Protein AF-A0AAU4AZ99-F1 (afdb_monomer_lite)

pLDDT: mean 85.22, std 15.77, range [38.12, 98.19]

Foldseek 3Di:
DLVLVLVLVVLQQPPVSVVPPNPCLLQVAHFPDWAWDWQADPVVRDIDTWSIWTWHDDPDDATAGRETEDEEEQDADAVVRVVVRVVSLVSVVVVVRHHDPNYAYEYEYANYYDPRLVVVCVVDVSYYYAYPCNSVV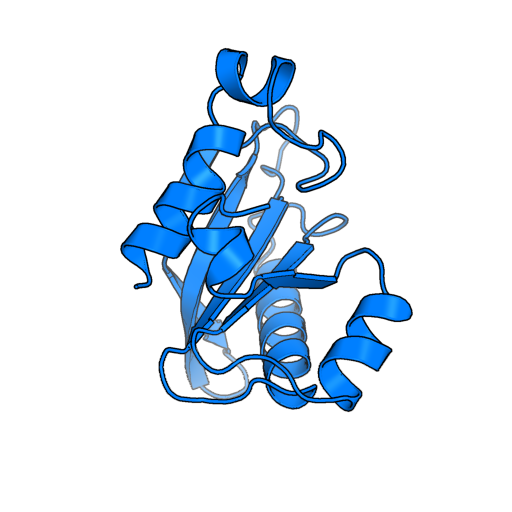VD

Structure (mmCIF, N/CA/C/O backbone):
data_AF-A0AAU4AZ99-F1
#
_entry.id   AF-A0AAU4AZ99-F1
#
loop_
_atom_site.group_PDB
_atom_site.id
_atom_site.type_symbol
_atom_site.label_atom_id
_atom_site.label_alt_id
_atom_site.label_comp_id
_atom_site.label_asym_id
_atom_site.label_entity_id
_atom_site.label_seq_id
_atom_site.pdbx_PDB_ins_code
_atom_site.Cartn_x
_atom_site.Cartn_y
_atom_site.Cartn_z
_atom_site.occupancy
_atom_site.B_iso_or_equiv
_atom_site.auth_seq_id
_atom_site.auth_comp_id
_atom_site.auth_asym_id
_atom_site.auth_atom_id
_atom_site.pdbx_PDB_model_num
ATOM 1 N N . MET A 1 1 ? 11.547 10.547 -5.783 1.00 66.88 1 MET A N 1
ATOM 2 C CA . MET A 1 1 ? 10.604 9.562 -6.346 1.00 66.88 1 MET A CA 1
ATOM 3 C C . MET A 1 1 ? 9.386 9.387 -5.458 1.00 66.88 1 MET A C 1
ATOM 5 O O . MET A 1 1 ? 8.295 9.515 -5.977 1.00 66.88 1 MET A O 1
ATOM 9 N N . GLU A 1 2 ? 9.541 9.204 -4.147 1.00 72.62 2 GLU A N 1
ATOM 10 C CA . GLU A 1 2 ? 8.414 9.133 -3.195 1.00 72.62 2 GLU A CA 1
ATOM 11 C C . GLU A 1 2 ? 7.381 10.255 -3.393 1.00 72.62 2 GLU A C 1
ATOM 13 O O . GLU A 1 2 ? 6.186 9.992 -3.423 1.00 72.62 2 GLU A O 1
ATOM 18 N N . GLN A 1 3 ? 7.834 11.502 -3.608 1.00 73.06 3 GLN A N 1
ATOM 19 C CA . GLN A 1 3 ? 6.944 12.621 -3.941 1.00 73.06 3 GLN A CA 1
ATOM 20 C C . GLN A 1 3 ? 6.144 12.371 -5.225 1.00 73.06 3 GLN A C 1
ATOM 22 O O . GLN A 1 3 ? 4.948 12.591 -5.215 1.00 73.06 3 GLN A O 1
ATOM 27 N N . VAL A 1 4 ? 6.764 11.845 -6.283 1.00 74.44 4 VAL A N 1
ATOM 28 C CA . VAL A 1 4 ? 6.088 11.519 -7.551 1.00 74.44 4 VAL A CA 1
ATOM 29 C C . VAL A 1 4 ? 5.076 10.389 -7.356 1.00 74.44 4 VAL A C 1
ATOM 31 O O . VAL A 1 4 ? 3.983 10.450 -7.896 1.00 74.44 4 VAL A O 1
ATOM 34 N N . CYS A 1 5 ? 5.390 9.375 -6.546 1.00 70.88 5 CYS A N 1
ATOM 35 C CA . CYS A 1 5 ? 4.443 8.301 -6.228 1.00 70.88 5 CYS A CA 1
ATOM 36 C C . CYS A 1 5 ? 3.246 8.819 -5.418 1.00 70.88 5 CYS A C 1
ATOM 38 O O . CYS A 1 5 ? 2.108 8.416 -5.657 1.00 70.88 5 CYS A O 1
ATOM 40 N N . ARG A 1 6 ? 3.482 9.758 -4.495 1.00 73.19 6 ARG A N 1
ATOM 41 C CA . ARG A 1 6 ? 2.412 10.463 -3.777 1.00 73.19 6 ARG A CA 1
ATOM 42 C C . ARG A 1 6 ? 1.597 11.346 -4.723 1.00 73.19 6 ARG A C 1
ATOM 44 O O . ARG A 1 6 ? 0.375 11.285 -4.681 1.00 73.19 6 ARG A O 1
ATOM 51 N N . ASP A 1 7 ? 2.256 12.081 -5.611 1.00 73.44 7 ASP A N 1
ATOM 52 C CA . ASP A 1 7 ? 1.631 12.914 -6.642 1.00 73.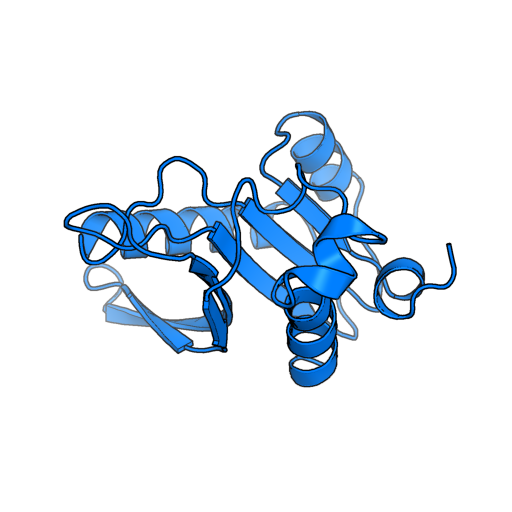44 7 ASP A CA 1
ATOM 53 C C . ASP A 1 7 ? 0.908 12.091 -7.705 1.00 73.44 7 ASP A C 1
ATOM 55 O O . ASP A 1 7 ? 0.056 12.631 -8.381 1.00 73.44 7 ASP A O 1
ATOM 59 N N . TRP A 1 8 ? 1.200 10.801 -7.856 1.00 73.62 8 TRP A N 1
ATOM 60 C CA . TRP A 1 8 ? 0.420 9.886 -8.688 1.00 73.62 8 TRP A CA 1
ATOM 61 C C . TRP A 1 8 ? -0.863 9.438 -7.972 1.00 73.62 8 TRP A C 1
ATOM 63 O O . TRP A 1 8 ? -1.928 9.324 -8.579 1.00 73.62 8 TRP A O 1
ATOM 73 N N . ALA A 1 9 ? -0.798 9.255 -6.651 1.00 65.88 9 ALA A N 1
ATOM 74 C CA . ALA A 1 9 ? -1.962 8.935 -5.826 1.00 65.88 9 ALA A CA 1
ATOM 75 C C . ALA A 1 9 ? -2.870 10.154 -5.540 1.00 65.88 9 ALA A C 1
ATOM 77 O O . ALA A 1 9 ? -4.049 9.977 -5.248 1.00 65.88 9 ALA A O 1
ATOM 78 N N . LEU A 1 10 ? -2.347 11.383 -5.622 1.00 64.62 10 LEU A N 1
ATOM 79 C CA . LEU A 1 10 ? -3.081 12.633 -5.375 1.00 64.62 10 LEU A CA 1
ATOM 80 C C . LEU A 1 10 ? -4.125 13.035 -6.438 1.00 64.62 10 LEU A C 1
ATOM 82 O O . LEU A 1 10 ? -5.186 13.483 -6.031 1.00 64.62 10 LEU A O 1
ATOM 86 N N . PRO A 1 11 ? -3.922 12.901 -7.760 1.00 56.41 11 PRO A N 1
ATOM 87 C CA . PRO A 1 11 ? -4.962 13.190 -8.742 1.00 56.41 11 PRO A CA 1
ATOM 88 C C . PRO A 1 11 ? -6.168 12.267 -8.553 1.00 56.41 11 PRO A C 1
ATOM 90 O O . PRO A 1 11 ? -7.300 12.716 -8.652 1.00 56.41 11 PRO A O 1
ATOM 93 N N . HIS A 1 12 ? -5.953 11.021 -8.116 1.00 52.62 12 HIS A N 1
ATOM 94 C CA . HIS A 1 12 ? -7.034 10.125 -7.690 1.00 52.62 12 HIS A CA 1
ATOM 95 C C . HIS A 1 12 ? -7.786 10.620 -6.431 1.00 52.62 12 HIS A C 1
ATOM 97 O O . HIS A 1 12 ? -8.843 10.082 -6.112 1.00 52.62 12 HIS A O 1
ATOM 103 N N . ALA A 1 13 ? -7.242 11.606 -5.702 1.00 49.53 13 ALA A N 1
ATOM 104 C CA . ALA A 1 13 ? -7.826 12.261 -4.526 1.00 49.53 13 ALA A CA 1
ATOM 105 C C . ALA A 1 13 ? -8.670 13.498 -4.850 1.00 49.53 13 ALA A C 1
ATOM 107 O O . ALA A 1 13 ? -9.449 13.929 -4.002 1.00 49.53 13 ALA A O 1
ATOM 108 N N . ASP A 1 14 ? -8.509 14.081 -6.038 1.00 50.47 14 ASP A N 1
ATOM 109 C CA . ASP A 1 14 ? -9.374 15.155 -6.514 1.00 50.47 14 ASP A CA 1
ATOM 110 C C . ASP A 1 14 ? -10.657 14.524 -7.079 1.00 50.47 14 ASP A C 1
ATOM 112 O O . ASP A 1 14 ? -10.572 13.756 -8.041 1.00 50.47 14 ASP A O 1
ATOM 116 N N . PRO A 1 15 ? -11.845 14.804 -6.510 1.00 48.91 15 PRO A N 1
ATOM 117 C CA . PRO A 1 15 ? -13.099 14.259 -7.015 1.00 48.91 15 PRO A CA 1
ATOM 118 C C . PRO A 1 15 ? -13.333 14.576 -8.496 1.00 48.91 15 PRO A C 1
ATOM 120 O O . PRO A 1 15 ? -13.842 13.719 -9.210 1.00 48.91 15 PRO A O 1
ATOM 123 N N . ASP A 1 16 ? -12.944 15.764 -8.968 1.00 43.34 16 ASP A N 1
ATOM 124 C CA . ASP A 1 16 ? -13.186 16.211 -10.346 1.00 43.34 16 ASP A CA 1
ATOM 125 C C . ASP A 1 16 ? -12.259 15.478 -11.331 1.00 43.34 16 ASP A C 1
ATOM 127 O O . ASP A 1 16 ? -12.683 15.016 -12.388 1.00 43.34 16 ASP A O 1
ATOM 131 N N . TRP A 1 17 ? -11.001 15.246 -10.943 1.00 47.91 17 TRP A N 1
ATOM 132 C CA . TRP A 1 17 ? -10.080 14.418 -11.726 1.00 47.91 17 TRP A CA 1
ATOM 133 C C . TRP A 1 17 ? -10.465 12.935 -11.682 1.00 47.91 17 TRP A C 1
ATOM 135 O O . TRP A 1 17 ? -10.463 12.265 -12.716 1.00 47.91 17 TRP A O 1
ATOM 145 N N . ALA A 1 18 ? -10.834 12.409 -10.509 1.00 43.12 18 ALA A N 1
ATOM 146 C CA . ALA A 1 18 ? -11.204 11.009 -10.334 1.00 43.12 18 ALA A CA 1
ATOM 147 C C . ALA A 1 18 ? -12.471 10.630 -11.116 1.00 43.12 18 ALA A C 1
ATOM 149 O O . ALA A 1 18 ? -12.568 9.518 -11.628 1.00 43.12 18 ALA A O 1
ATOM 150 N N . LEU A 1 19 ? -13.404 11.571 -11.276 1.00 41.94 19 LEU A N 1
ATOM 151 C CA . LEU A 1 19 ? -14.587 11.421 -12.125 1.00 41.94 19 LEU A CA 1
ATOM 152 C C . LEU A 1 19 ? -14.256 11.254 -13.618 1.00 41.94 19 LEU A C 1
ATOM 154 O O . LEU A 1 19 ? -15.070 10.701 -14.359 1.00 41.94 19 LEU A O 1
ATOM 158 N N . HIS A 1 20 ? -13.091 11.728 -14.068 1.00 38.12 20 HIS A N 1
ATOM 159 C CA . HIS A 1 20 ? -12.735 11.781 -15.487 1.00 38.12 20 HIS A CA 1
ATOM 160 C C . HIS A 1 20 ? -11.539 10.899 -15.879 1.00 38.12 20 HIS A C 1
ATOM 162 O O . HIS A 1 20 ? -11.436 10.518 -17.047 1.00 38.12 20 HIS A O 1
ATOM 168 N N . HIS A 1 21 ? -10.650 10.563 -14.938 1.00 42.97 21 HIS A N 1
ATOM 169 C CA . HIS A 1 21 ? -9.336 9.986 -15.247 1.00 42.97 21 HIS A CA 1
ATOM 170 C C . HIS A 1 21 ? -8.834 8.915 -14.267 1.00 42.97 21 HIS A C 1
ATOM 172 O O . HIS A 1 21 ? -7.928 8.163 -14.627 1.00 42.97 21 HIS A O 1
ATOM 178 N N . ALA A 1 22 ? -9.401 8.807 -13.060 1.00 47.31 22 ALA A N 1
ATOM 179 C CA . ALA A 1 22 ? -9.092 7.692 -12.168 1.00 47.31 22 ALA A CA 1
ATOM 180 C C . ALA A 1 22 ? -9.873 6.455 -12.603 1.00 47.31 22 ALA A C 1
ATOM 182 O O . ALA A 1 22 ? -11.072 6.545 -12.850 1.00 47.31 22 ALA A O 1
ATOM 183 N N . ASP A 1 23 ? -9.240 5.284 -12.580 1.00 56.38 23 ASP A N 1
ATOM 184 C CA . ASP A 1 23 ? -10.006 4.048 -12.436 1.00 56.38 23 ASP A CA 1
ATOM 185 C C . ASP A 1 23 ? -10.662 4.072 -11.036 1.00 56.38 23 ASP A C 1
ATOM 187 O O . ASP A 1 23 ? -9.936 4.025 -10.034 1.00 56.38 23 ASP A O 1
ATOM 191 N N . PRO A 1 24 ? -12.002 4.172 -10.913 1.00 50.62 24 PRO A N 1
ATOM 192 C CA . PRO A 1 24 ? -12.675 4.250 -9.614 1.00 50.62 24 PRO A CA 1
ATOM 193 C C . PRO A 1 24 ? -12.436 2.993 -8.760 1.00 50.62 24 PRO A C 1
ATOM 195 O O . PRO A 1 24 ? -12.526 3.037 -7.530 1.00 50.62 24 PRO A O 1
ATOM 198 N N . GLU A 1 25 ? -12.078 1.872 -9.396 1.00 61.28 25 GLU A N 1
ATOM 199 C CA . GLU A 1 25 ? -11.711 0.622 -8.727 1.00 61.28 25 GLU A CA 1
ATOM 200 C C . GLU A 1 25 ? -10.284 0.642 -8.156 1.00 61.28 25 GLU A C 1
ATOM 202 O O . GLU A 1 25 ? -9.938 -0.241 -7.360 1.00 61.28 25 GLU A O 1
ATOM 207 N N . LEU A 1 26 ? -9.444 1.624 -8.519 1.00 71.38 26 LEU A N 1
ATOM 208 C CA . LEU A 1 26 ? -8.034 1.633 -8.132 1.00 71.38 26 LEU A CA 1
ATOM 209 C C . LEU A 1 26 ? -7.871 1.671 -6.616 1.00 71.38 26 LEU A C 1
ATOM 211 O O . LEU A 1 26 ? -7.118 0.863 -6.084 1.00 71.38 26 LEU A O 1
ATOM 215 N N . LEU A 1 27 ? -8.570 2.584 -5.937 1.00 76.56 27 LEU A N 1
ATOM 216 C CA . LEU A 1 27 ? -8.475 2.785 -4.486 1.00 76.56 27 LEU A CA 1
ATOM 217 C C . LEU A 1 27 ? -9.736 2.345 -3.730 1.00 76.56 27 LEU A C 1
ATOM 219 O O . LEU A 1 27 ? -9.743 2.389 -2.503 1.00 76.56 27 LEU A O 1
ATOM 223 N N . ARG A 1 28 ? -10.785 1.903 -4.446 1.00 78.88 28 ARG A N 1
ATOM 224 C CA . ARG A 1 28 ? -12.086 1.485 -3.884 1.00 78.88 28 ARG A CA 1
ATOM 225 C C . ARG A 1 28 ? -12.686 2.515 -2.908 1.00 78.88 28 ARG A C 1
ATOM 227 O O . ARG A 1 28 ? -13.297 2.152 -1.906 1.00 78.88 28 ARG A O 1
ATOM 234 N N . GLY A 1 29 ? -12.492 3.802 -3.186 1.00 81.69 29 GLY A N 1
ATOM 235 C CA . GLY A 1 29 ? -12.975 4.903 -2.357 1.00 81.69 29 GLY A CA 1
ATOM 236 C C . GLY A 1 29 ? -12.322 6.232 -2.721 1.00 81.69 29 GLY A C 1
ATOM 237 O O . GLY A 1 29 ? -11.295 6.261 -3.399 1.00 81.69 29 GLY A O 1
ATOM 238 N N . LEU A 1 30 ? -12.921 7.331 -2.255 1.00 82.88 30 LEU A N 1
ATOM 239 C CA . LEU A 1 30 ? -12.402 8.681 -2.474 1.00 82.88 30 LEU A CA 1
ATOM 240 C C . LEU A 1 30 ? -11.319 9.015 -1.438 1.00 82.88 30 LEU A C 1
ATOM 242 O O . LEU A 1 30 ? -11.603 8.994 -0.231 1.00 82.88 30 LEU A O 1
ATOM 246 N N . PRO A 1 31 ? -10.088 9.333 -1.868 1.00 84.31 31 PRO A N 1
ATOM 247 C CA . PRO A 1 31 ? -9.036 9.759 -0.960 1.00 84.31 31 PRO A CA 1
ATOM 248 C C . PRO A 1 31 ? -9.345 11.124 -0.343 1.00 84.31 31 PRO A C 1
ATOM 250 O O . PRO A 1 31 ? -9.676 12.078 -1.034 1.00 84.31 31 PRO A O 1
ATOM 253 N N . ALA A 1 32 ? -9.168 11.234 0.971 1.00 86.25 32 ALA A N 1
ATOM 254 C CA . ALA A 1 32 ? -9.189 12.503 1.696 1.00 86.25 32 ALA A CA 1
ATOM 255 C C . ALA A 1 32 ? -7.773 13.027 1.966 1.00 86.25 32 ALA A C 1
ATOM 257 O O . ALA A 1 32 ? -7.552 14.230 2.099 1.00 86.25 32 ALA A O 1
ATOM 258 N N . ARG A 1 33 ? -6.802 12.116 2.111 1.00 86.62 33 ARG A N 1
ATOM 259 C CA . ARG A 1 33 ? -5.411 12.453 2.415 1.00 86.62 33 ARG A CA 1
ATOM 260 C C . ARG A 1 33 ? -4.454 11.417 1.843 1.00 86.62 33 ARG A C 1
ATOM 262 O O . ARG A 1 33 ? -4.625 10.223 2.071 1.00 86.62 33 ARG A O 1
ATOM 269 N N . VAL A 1 34 ? -3.396 11.901 1.203 1.00 87.38 34 VAL A N 1
ATOM 270 C CA . VAL A 1 34 ? -2.238 11.109 0.772 1.00 87.38 34 VAL A CA 1
ATOM 271 C C . VAL A 1 34 ? -1.010 11.610 1.526 1.00 87.38 34 VAL A C 1
ATOM 273 O O . VAL A 1 34 ? -0.809 12.815 1.671 1.00 87.38 34 VAL A O 1
ATOM 276 N N . GLY A 1 35 ? -0.191 10.700 2.041 1.00 88.06 35 GLY A N 1
ATOM 277 C CA . GLY A 1 35 ? 1.029 11.055 2.758 1.00 88.06 35 GLY A CA 1
ATOM 278 C C . GLY A 1 35 ? 2.009 9.898 2.866 1.00 88.06 35 GLY A C 1
ATOM 279 O O . GLY A 1 35 ? 1.909 8.924 2.132 1.00 88.06 35 GLY A O 1
ATOM 280 N N . GLN A 1 36 ? 2.941 10.024 3.801 1.00 90.19 36 GLN A N 1
ATOM 281 C CA . GLN A 1 36 ? 3.926 9.011 4.181 1.00 90.19 36 GLN A CA 1
ATOM 282 C C . GLN A 1 36 ? 3.911 8.851 5.704 1.00 90.19 36 GLN A C 1
ATOM 284 O O . GLN A 1 36 ? 3.337 9.691 6.411 1.00 90.19 36 GLN A O 1
ATOM 289 N N . GLY A 1 37 ? 4.537 7.804 6.235 1.00 90.00 37 GLY A N 1
ATOM 290 C CA . GLY A 1 37 ? 4.609 7.634 7.683 1.00 90.00 37 GLY A CA 1
ATOM 291 C C . GLY A 1 37 ? 5.395 6.421 8.150 1.00 90.00 37 GLY A C 1
ATOM 292 O O . GLY A 1 37 ? 5.882 5.624 7.357 1.00 90.00 37 GLY A O 1
ATOM 293 N N . VAL A 1 38 ? 5.489 6.288 9.472 1.00 96.06 38 VAL A N 1
ATOM 294 C CA . VAL A 1 38 ? 6.112 5.140 10.133 1.00 96.06 38 VAL A CA 1
ATOM 295 C C . VAL A 1 38 ? 5.032 4.313 10.817 1.00 96.06 38 VAL A C 1
ATOM 297 O O . VAL A 1 38 ? 4.251 4.830 11.618 1.00 96.06 38 VAL A O 1
ATOM 300 N N . VAL A 1 39 ? 5.008 3.016 10.524 1.00 96.00 39 VAL A N 1
ATOM 301 C CA . VAL A 1 39 ? 4.182 2.025 11.215 1.00 96.00 39 VAL A CA 1
ATOM 302 C C . VAL A 1 39 ? 5.066 1.269 12.195 1.00 96.00 39 VAL A C 1
ATOM 304 O O . VAL A 1 39 ? 6.062 0.658 11.814 1.00 96.00 39 VAL A O 1
ATOM 307 N N . HIS A 1 40 ? 4.724 1.327 13.477 1.00 96.88 40 HIS A N 1
ATOM 308 C CA . HIS A 1 40 ? 5.481 0.623 14.505 1.00 96.88 40 HIS A CA 1
ATOM 309 C C . HIS A 1 40 ? 5.105 -0.858 14.545 1.00 96.88 40 HIS A C 1
ATOM 311 O O . HIS A 1 40 ? 3.922 -1.193 14.555 1.00 96.88 40 HIS A O 1
ATOM 317 N N . ASP A 1 41 ? 6.117 -1.720 14.637 1.00 96.88 41 ASP A N 1
ATOM 318 C CA . ASP A 1 41 ? 5.988 -3.139 14.955 1.00 96.88 41 ASP A CA 1
ATOM 319 C C . ASP A 1 41 ? 6.406 -3.358 16.418 1.00 96.88 41 ASP A C 1
ATOM 321 O O . ASP A 1 41 ? 7.603 -3.400 16.729 1.00 96.88 41 ASP A O 1
ATOM 325 N N . PRO A 1 42 ? 5.450 -3.496 17.354 1.00 92.81 42 PRO A N 1
ATOM 326 C CA . PRO A 1 42 ? 5.773 -3.693 18.762 1.00 92.81 42 PRO A CA 1
ATOM 327 C C . PRO A 1 42 ? 6.488 -5.021 19.031 1.00 92.81 42 PRO A C 1
ATOM 329 O O . PRO A 1 42 ? 7.269 -5.111 19.978 1.00 92.81 42 PRO A O 1
ATOM 332 N N . LYS A 1 43 ? 6.229 -6.051 18.212 1.00 93.94 43 LYS A N 1
ATOM 333 C CA . LYS A 1 43 ? 6.784 -7.396 18.389 1.00 93.94 43 LYS A CA 1
ATOM 334 C C . LYS A 1 43 ? 8.247 -7.434 17.960 1.00 93.94 43 LYS A C 1
ATOM 336 O O . LYS A 1 43 ? 9.078 -7.959 18.696 1.00 93.94 43 LYS A O 1
ATOM 341 N N . ALA A 1 44 ? 8.560 -6.855 16.804 1.00 94.62 44 ALA A N 1
ATOM 342 C CA . ALA A 1 44 ? 9.931 -6.733 16.312 1.00 94.62 44 ALA A CA 1
ATOM 343 C C . ALA A 1 44 ? 10.703 -5.577 16.971 1.00 94.62 44 ALA A C 1
ATOM 345 O O . ALA A 1 44 ? 11.930 -5.546 16.911 1.00 94.62 44 ALA A O 1
ATOM 346 N N . ARG A 1 45 ? 9.997 -4.651 17.640 1.00 95.94 45 ARG A N 1
ATOM 347 C CA . ARG A 1 45 ? 10.543 -3.416 18.232 1.00 95.94 45 ARG A CA 1
ATOM 348 C C . ARG A 1 45 ? 11.214 -2.520 17.186 1.00 95.94 45 ARG A C 1
ATOM 350 O O . ARG A 1 45 ? 12.233 -1.889 17.459 1.00 95.94 45 ARG A O 1
ATOM 357 N N . THR A 1 46 ? 10.624 -2.457 15.997 1.00 96.00 46 THR A N 1
ATOM 358 C CA . THR A 1 46 ? 11.116 -1.685 14.848 1.00 96.00 46 THR A CA 1
ATOM 359 C C . THR A 1 46 ? 10.038 -0.744 14.312 1.00 96.00 46 THR A C 1
ATOM 361 O O . THR A 1 46 ? 8.854 -0.876 14.624 1.00 96.00 46 THR A O 1
ATOM 364 N N . GLY A 1 47 ? 10.449 0.239 13.512 1.00 95.69 47 GLY A N 1
ATOM 365 C CA . GLY A 1 47 ? 9.550 1.059 12.701 1.00 95.69 47 GLY A CA 1
ATOM 366 C C . GLY A 1 47 ? 9.674 0.680 11.230 1.00 95.69 47 GLY A C 1
ATOM 367 O O . GLY A 1 47 ? 10.776 0.420 10.752 1.00 95.69 47 GLY A O 1
ATOM 368 N N . HIS A 1 48 ? 8.550 0.655 10.524 1.00 96.38 48 HIS A N 1
ATOM 369 C CA . HIS A 1 48 ? 8.491 0.460 9.083 1.00 96.38 48 HIS A CA 1
ATOM 370 C C . HIS A 1 48 ? 8.078 1.765 8.418 1.00 96.38 48 HIS A C 1
ATOM 372 O O . HIS A 1 48 ? 6.962 2.239 8.624 1.00 96.38 48 HIS A O 1
ATOM 378 N N . GLU A 1 49 ? 8.974 2.335 7.622 1.00 94.25 49 GLU A N 1
ATOM 379 C CA . GLU A 1 49 ? 8.641 3.469 6.765 1.00 94.25 49 GLU A CA 1
ATOM 380 C C . GLU A 1 49 ? 7.741 3.030 5.610 1.00 94.25 49 GLU A C 1
ATOM 382 O O . GLU A 1 49 ? 7.862 1.924 5.066 1.00 94.25 49 GLU A O 1
ATOM 387 N N . VAL A 1 50 ? 6.810 3.916 5.287 1.00 92.38 50 VAL A N 1
ATOM 388 C CA . VAL A 1 50 ? 5.823 3.784 4.230 1.00 92.38 50 VAL A CA 1
ATOM 389 C C . VAL A 1 50 ? 5.868 5.065 3.417 1.00 92.38 50 VAL A C 1
ATOM 391 O O . VAL A 1 50 ? 5.626 6.147 3.958 1.00 92.38 50 VAL A O 1
ATOM 394 N N . ASP A 1 51 ? 6.109 4.920 2.120 1.00 92.38 51 ASP A N 1
ATOM 395 C CA . ASP A 1 51 ? 6.287 6.046 1.201 1.00 92.38 51 ASP A CA 1
ATOM 396 C C . ASP A 1 51 ? 4.943 6.640 0.765 1.00 92.38 51 ASP A C 1
ATOM 398 O O . ASP A 1 51 ? 4.835 7.842 0.508 1.00 92.38 51 ASP A O 1
ATOM 402 N N . VAL A 1 52 ? 3.909 5.791 0.699 1.00 91.06 52 VAL A N 1
ATOM 403 C CA . VAL A 1 52 ? 2.543 6.169 0.324 1.00 91.06 52 VAL A CA 1
ATOM 404 C C . VAL A 1 52 ? 1.534 5.560 1.295 1.00 91.06 52 VAL A C 1
ATOM 406 O O . VAL A 1 52 ? 1.424 4.347 1.438 1.00 91.06 52 VAL A O 1
ATOM 409 N N . ALA A 1 53 ? 0.749 6.414 1.936 1.00 93.75 53 ALA A N 1
ATOM 410 C CA . ALA A 1 53 ? -0.390 6.053 2.761 1.00 93.75 53 ALA A CA 1
ATOM 411 C C . ALA A 1 53 ? -1.590 6.892 2.322 1.00 93.75 53 ALA A C 1
ATOM 413 O O . ALA A 1 53 ? -1.529 8.125 2.349 1.00 93.75 53 ALA A O 1
ATOM 414 N N . VAL A 1 54 ? -2.671 6.225 1.925 1.00 92.81 54 VAL A N 1
ATOM 415 C CA . VAL A 1 54 ? -3.892 6.872 1.445 1.00 92.81 54 VAL A CA 1
ATOM 416 C C . VAL A 1 54 ? -5.024 6.604 2.420 1.00 92.81 54 VAL A C 1
ATOM 418 O O . VAL A 1 54 ? -5.354 5.459 2.719 1.00 92.81 54 VAL A O 1
ATOM 421 N N . ILE A 1 55 ? -5.627 7.678 2.910 1.00 92.38 55 ILE A N 1
ATOM 422 C CA . ILE A 1 55 ? -6.756 7.644 3.832 1.00 92.38 55 ILE A CA 1
ATOM 423 C C . ILE A 1 55 ? -7.944 8.267 3.117 1.00 92.38 55 ILE A C 1
ATOM 425 O O . ILE A 1 55 ? -7.834 9.371 2.582 1.00 92.38 55 ILE A O 1
ATOM 429 N N . GLY A 1 56 ? -9.061 7.552 3.093 1.00 90.38 56 GLY A N 1
ATOM 430 C CA . GLY A 1 56 ? -10.288 8.004 2.461 1.00 90.38 56 GLY A CA 1
ATOM 431 C C . GLY A 1 56 ? -11.166 8.844 3.375 1.00 90.38 56 GLY A C 1
ATOM 432 O O . GLY A 1 56 ? -10.873 9.050 4.558 1.00 90.38 56 GLY A O 1
ATOM 433 N N . ILE A 1 57 ? -12.259 9.333 2.800 1.00 86.31 57 ILE A N 1
ATOM 434 C CA . ILE A 1 57 ? -13.283 10.088 3.522 1.00 86.31 57 ILE A CA 1
ATOM 435 C C . ILE A 1 57 ? -13.975 9.161 4.532 1.00 86.31 57 ILE A C 1
ATOM 437 O O . ILE A 1 57 ? -14.373 8.044 4.204 1.00 86.31 57 ILE A O 1
ATOM 441 N N . ALA A 1 58 ? -14.093 9.612 5.781 1.00 83.75 58 ALA A N 1
ATOM 442 C CA . ALA A 1 58 ? -14.776 8.862 6.828 1.00 83.75 58 ALA A CA 1
ATOM 443 C C . ALA A 1 58 ? -16.285 9.133 6.791 1.00 83.75 58 ALA A C 1
ATOM 445 O O . ALA A 1 58 ? -16.709 10.260 7.033 1.00 83.75 58 ALA A O 1
ATOM 446 N N . GLU A 1 59 ? -17.084 8.089 6.583 1.00 73.50 59 GLU A N 1
ATOM 447 C CA . GLU A 1 59 ? -18.534 8.113 6.848 1.00 73.50 59 GLU A CA 1
ATOM 448 C C . GLU A 1 59 ? -18.899 7.415 8.175 1.00 73.50 59 GLU A C 1
ATOM 450 O O . GLU A 1 59 ? -20.022 7.527 8.662 1.00 73.50 59 GLU A O 1
ATOM 455 N N . GLY A 1 60 ? -17.937 6.710 8.788 1.00 71.25 60 GLY A N 1
ATOM 456 C CA . GLY A 1 60 ? -18.094 5.947 10.030 1.00 71.25 60 GLY A CA 1
ATOM 457 C C . GLY A 1 60 ? -17.078 6.314 11.119 1.00 71.25 60 GLY A C 1
ATOM 458 O O . GLY A 1 60 ? -16.441 7.363 11.086 1.00 71.25 60 GLY A O 1
ATOM 459 N N . THR A 1 61 ? -16.908 5.433 12.110 1.00 81.62 61 THR A N 1
ATOM 460 C CA . THR A 1 61 ? -16.034 5.678 13.277 1.00 81.62 61 THR A CA 1
ATOM 461 C C . THR A 1 61 ? -14.541 5.586 12.972 1.00 81.62 61 THR A C 1
ATOM 463 O O . THR A 1 61 ? -13.744 6.213 13.670 1.00 81.62 61 THR A O 1
ATOM 466 N N . LYS A 1 62 ? -14.148 4.815 11.951 1.00 89.31 62 LYS A N 1
ATOM 467 C CA . LYS A 1 62 ? -12.760 4.698 11.492 1.00 89.31 62 LYS A CA 1
ATOM 468 C C . LYS A 1 62 ? -12.671 5.123 10.027 1.00 89.31 62 LYS A C 1
ATOM 470 O O . LYS A 1 62 ? -13.416 4.574 9.218 1.00 89.31 62 LYS A O 1
ATOM 475 N N . PRO A 1 63 ? -11.779 6.061 9.664 1.00 92.56 63 PRO A N 1
ATOM 476 C CA . PRO A 1 63 ? -11.555 6.378 8.262 1.00 92.56 63 PRO A CA 1
ATOM 477 C C . PRO A 1 63 ? -11.004 5.152 7.516 1.00 92.56 63 PRO A C 1
ATOM 479 O O . PRO A 1 63 ? -10.184 4.421 8.090 1.00 92.56 63 PRO A O 1
ATOM 482 N N . PRO A 1 64 ? -11.400 4.930 6.253 1.00 93.75 64 PRO A N 1
ATOM 483 C CA . PRO A 1 64 ? -10.857 3.845 5.450 1.00 93.75 64 PRO A CA 1
ATOM 484 C C . PRO A 1 64 ? -9.391 4.121 5.090 1.00 93.75 64 PRO A C 1
ATOM 486 O O . PRO A 1 64 ? -9.021 5.227 4.693 1.00 93.75 64 PRO A O 1
ATOM 489 N N . PHE A 1 65 ? -8.543 3.107 5.227 1.00 94.69 65 PHE A N 1
ATOM 490 C CA . PHE A 1 65 ? -7.155 3.107 4.783 1.00 94.69 65 PHE A CA 1
ATOM 491 C C . PHE A 1 65 ? -7.096 2.504 3.381 1.00 94.69 65 PHE A C 1
ATOM 493 O O . PHE A 1 65 ? -6.995 1.292 3.212 1.00 94.69 65 PHE A O 1
ATOM 500 N N . LEU A 1 66 ? -7.236 3.355 2.371 1.00 93.31 66 LEU A N 1
ATOM 501 C CA . LEU A 1 66 ? -7.464 2.937 0.989 1.00 93.31 66 LEU A CA 1
ATOM 502 C C . LEU A 1 66 ? -6.236 2.270 0.371 1.00 93.31 66 LEU A C 1
ATOM 504 O O . LEU A 1 66 ? -6.371 1.288 -0.353 1.00 93.31 66 LEU A O 1
ATOM 508 N N . ALA A 1 67 ? -5.035 2.773 0.663 1.00 94.19 67 ALA A N 1
ATOM 509 C CA . ALA A 1 67 ? -3.815 2.196 0.118 1.00 94.19 67 ALA A CA 1
ATOM 510 C C . ALA A 1 67 ? -2.585 2.391 1.000 1.00 94.19 67 ALA A C 1
ATOM 512 O O . ALA A 1 67 ? -2.447 3.370 1.738 1.00 94.19 67 ALA A O 1
ATOM 513 N N . LEU A 1 68 ? -1.667 1.448 0.835 1.00 95.50 68 LEU A N 1
ATOM 514 C CA . LEU A 1 68 ? -0.331 1.416 1.393 1.00 95.50 68 LEU A CA 1
ATOM 515 C C . LEU A 1 68 ? 0.653 1.131 0.260 1.00 95.50 68 LEU A C 1
ATOM 517 O O . LEU A 1 68 ? 0.450 0.184 -0.498 1.00 95.50 68 LEU A O 1
ATOM 521 N N . GLY A 1 69 ? 1.734 1.894 0.158 1.00 94.75 69 GLY A N 1
ATOM 522 C CA . GLY A 1 69 ? 2.718 1.666 -0.885 1.00 94.75 69 GLY A CA 1
ATOM 523 C C . GLY A 1 69 ? 4.149 1.988 -0.506 1.00 94.75 69 GLY A C 1
ATOM 524 O O . GLY A 1 69 ? 4.424 2.733 0.438 1.00 94.75 69 GLY A O 1
ATOM 525 N N . GLU A 1 70 ? 5.050 1.397 -1.283 1.00 94.81 70 GLU A N 1
ATOM 526 C CA . GLU A 1 70 ? 6.491 1.620 -1.206 1.00 94.81 70 GLU A CA 1
ATOM 527 C C . GLU A 1 70 ? 7.091 1.830 -2.596 1.00 94.81 70 GLU A C 1
ATOM 529 O O . GLU A 1 70 ? 6.568 1.325 -3.595 1.00 94.81 70 GLU A O 1
ATOM 534 N N . ALA A 1 71 ? 8.196 2.569 -2.643 1.00 92.81 71 ALA A N 1
ATOM 535 C CA . ALA A 1 71 ? 8.790 3.064 -3.868 1.00 92.81 71 ALA A CA 1
ATOM 536 C C . ALA A 1 71 ? 10.295 2.750 -3.955 1.00 92.81 71 ALA A C 1
ATOM 538 O O . ALA A 1 71 ? 11.055 2.972 -3.010 1.00 92.81 71 ALA A O 1
ATOM 539 N N . LYS A 1 72 ? 10.752 2.229 -5.104 1.00 91.00 72 LYS A N 1
ATOM 540 C CA . LYS A 1 72 ? 12.150 1.822 -5.344 1.00 91.00 72 LYS A CA 1
ATOM 541 C C . LYS A 1 72 ? 12.663 2.272 -6.708 1.00 91.00 72 LYS A C 1
ATOM 543 O O . LYS A 1 72 ? 12.000 2.091 -7.720 1.00 91.00 72 LYS A O 1
ATOM 548 N N . TRP A 1 73 ? 13.854 2.882 -6.756 1.00 85.12 73 TRP A N 1
ATOM 549 C CA . TRP A 1 73 ? 14.380 3.485 -8.001 1.00 85.12 73 TRP A CA 1
ATOM 550 C C . TRP A 1 73 ? 15.206 2.506 -8.801 1.00 85.12 73 TRP A C 1
ATOM 552 O O . TRP A 1 73 ? 14.968 2.320 -9.986 1.00 85.12 73 TRP A O 1
ATOM 562 N N . ASN A 1 74 ? 16.149 1.863 -8.124 1.00 88.69 74 ASN A N 1
ATOM 563 C CA . ASN A 1 74 ? 17.158 1.030 -8.760 1.00 88.69 74 ASN A CA 1
ATOM 564 C C . ASN A 1 74 ? 16.942 -0.466 -8.502 1.00 88.69 74 ASN A C 1
ATOM 566 O O . ASN A 1 74 ? 17.765 -1.268 -8.932 1.00 88.69 74 ASN A O 1
ATOM 570 N N . ASP A 1 75 ? 15.851 -0.839 -7.824 1.00 92.31 75 ASP A N 1
ATOM 571 C CA . ASP A 1 75 ? 15.606 -2.221 -7.417 1.00 92.31 75 ASP A CA 1
ATOM 572 C C . ASP A 1 75 ? 14.422 -2.815 -8.175 1.00 92.31 75 ASP A C 1
ATOM 574 O O . ASP A 1 75 ? 13.307 -2.282 -8.158 1.00 92.31 75 ASP A O 1
ATOM 578 N N . VAL A 1 76 ? 14.661 -3.967 -8.804 1.00 95.75 76 VAL A N 1
ATOM 579 C CA . VAL A 1 76 ? 13.581 -4.807 -9.320 1.00 95.75 76 VAL A CA 1
ATOM 580 C C . VAL A 1 76 ? 12.809 -5.357 -8.126 1.00 95.75 76 VAL A C 1
ATOM 582 O O . VAL A 1 76 ? 13.338 -6.137 -7.328 1.00 95.75 76 VAL A O 1
ATOM 585 N N . MET A 1 77 ? 11.548 -4.956 -7.998 1.00 96.56 77 MET A N 1
ATOM 586 C CA . MET A 1 77 ? 10.712 -5.386 -6.885 1.00 96.56 77 MET A CA 1
ATOM 587 C C . MET A 1 77 ? 10.166 -6.797 -7.125 1.00 96.56 77 MET A C 1
ATOM 589 O O . MET A 1 77 ? 9.945 -7.248 -8.248 1.00 96.56 77 MET A O 1
ATOM 593 N N . GLY A 1 78 ? 9.960 -7.524 -6.035 1.00 96.88 78 GLY A N 1
ATOM 594 C CA . GLY A 1 78 ? 9.568 -8.932 -6.043 1.00 96.88 78 GLY A CA 1
ATOM 595 C C . GLY A 1 78 ? 8.559 -9.245 -4.949 1.00 96.88 78 GLY A C 1
ATOM 596 O O . GLY A 1 78 ? 8.249 -8.380 -4.139 1.00 96.88 78 GLY A O 1
ATOM 597 N N . ALA A 1 79 ? 8.105 -10.496 -4.861 1.00 96.38 79 ALA A N 1
ATOM 598 C CA . ALA A 1 79 ? 7.109 -10.909 -3.863 1.00 96.38 79 ALA A CA 1
ATOM 599 C C . ALA A 1 79 ? 7.449 -10.505 -2.409 1.00 96.38 79 ALA A C 1
ATOM 601 O O . ALA A 1 79 ? 6.559 -10.088 -1.684 1.00 96.38 79 ALA A O 1
ATOM 602 N N . ALA A 1 80 ? 8.727 -10.496 -2.011 1.00 96.62 80 ALA A N 1
ATOM 603 C CA . ALA A 1 80 ? 9.136 -10.067 -0.666 1.00 96.62 80 ALA A CA 1
ATOM 604 C C . ALA A 1 80 ? 8.764 -8.605 -0.328 1.00 96.62 80 ALA A C 1
ATOM 606 O O . ALA A 1 80 ? 8.504 -8.281 0.828 1.00 96.62 80 ALA A O 1
ATOM 607 N N . HIS A 1 81 ? 8.721 -7.729 -1.333 1.00 97.00 81 HIS A N 1
ATOM 608 C CA . HIS A 1 81 ? 8.294 -6.334 -1.193 1.00 97.00 81 HIS A CA 1
ATOM 609 C C . HIS A 1 81 ? 6.783 -6.250 -0.920 1.00 97.00 81 HIS A C 1
ATOM 611 O O . HIS A 1 81 ? 6.320 -5.541 -0.029 1.00 97.00 81 HIS A O 1
ATOM 617 N N . ILE A 1 82 ? 6.009 -7.080 -1.619 1.00 98.06 82 ILE A N 1
ATOM 618 C CA . ILE A 1 82 ? 4.570 -7.230 -1.390 1.00 98.06 82 ILE A CA 1
ATOM 619 C C . ILE A 1 82 ? 4.310 -7.812 0.007 1.00 98.06 82 ILE A C 1
ATOM 621 O O . ILE A 1 82 ? 3.465 -7.302 0.739 1.00 98.06 82 ILE A O 1
ATOM 625 N N . ASP A 1 83 ? 5.046 -8.852 0.403 1.00 97.94 83 ASP A N 1
ATOM 626 C CA . ASP A 1 83 ? 4.911 -9.483 1.721 1.00 97.94 83 ASP A CA 1
ATOM 627 C C . ASP A 1 83 ? 5.224 -8.495 2.852 1.00 97.94 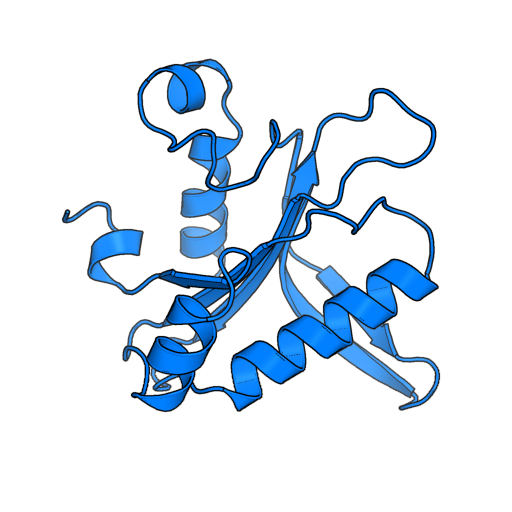83 ASP A C 1
ATOM 629 O O . ASP A 1 83 ? 4.533 -8.470 3.873 1.00 97.94 83 ASP A O 1
ATOM 633 N N . ARG A 1 84 ? 6.209 -7.613 2.645 1.00 97.19 84 ARG A N 1
ATOM 634 C CA . ARG A 1 84 ? 6.491 -6.501 3.557 1.00 97.19 84 ARG A CA 1
ATOM 635 C C . ARG A 1 84 ? 5.284 -5.570 3.692 1.00 97.19 84 ARG A C 1
ATOM 637 O O . ARG A 1 84 ? 4.907 -5.237 4.814 1.00 97.19 84 ARG A O 1
ATOM 644 N N . LEU A 1 85 ? 4.660 -5.163 2.586 1.00 97.81 85 LEU A N 1
ATOM 645 C CA . LEU A 1 85 ? 3.460 -4.322 2.629 1.00 97.81 85 LEU A CA 1
ATOM 646 C C . LEU A 1 85 ? 2.272 -5.032 3.302 1.00 97.81 85 LEU A C 1
ATOM 648 O O . LEU A 1 85 ? 1.553 -4.394 4.072 1.00 97.81 85 LEU A O 1
ATOM 652 N N . ARG A 1 86 ? 2.095 -6.345 3.091 1.00 97.88 86 ARG A N 1
ATOM 653 C CA . ARG A 1 86 ? 1.084 -7.150 3.808 1.00 97.88 86 ARG A CA 1
ATOM 654 C C . ARG A 1 86 ? 1.312 -7.090 5.316 1.00 97.88 86 ARG A C 1
ATOM 656 O O . ARG A 1 86 ? 0.390 -6.746 6.050 1.00 97.88 86 ARG A O 1
ATOM 663 N N . HIS A 1 87 ? 2.546 -7.336 5.760 1.00 98.00 87 HIS A N 1
ATOM 664 C CA . HIS A 1 87 ? 2.917 -7.252 7.176 1.00 98.00 87 HIS A CA 1
ATOM 665 C C . HIS A 1 87 ? 2.602 -5.873 7.764 1.00 98.00 87 HIS A C 1
ATOM 667 O O . HIS A 1 87 ? 1.979 -5.763 8.817 1.00 98.00 87 HIS A O 1
ATOM 673 N N . ILE A 1 88 ? 2.957 -4.800 7.055 1.00 98.12 88 ILE A N 1
ATOM 674 C CA . ILE A 1 88 ? 2.682 -3.433 7.509 1.00 98.12 88 ILE A CA 1
ATOM 675 C C . ILE A 1 88 ? 1.175 -3.156 7.585 1.00 98.12 88 ILE A C 1
ATOM 677 O O . ILE A 1 88 ? 0.717 -2.578 8.570 1.00 98.12 88 ILE A O 1
ATOM 681 N N . ARG A 1 89 ? 0.378 -3.586 6.599 1.00 97.81 89 ARG A N 1
ATOM 682 C CA . ARG A 1 89 ? -1.090 -3.474 6.652 1.00 97.81 89 ARG A CA 1
ATOM 683 C C . ARG A 1 89 ? -1.658 -4.217 7.862 1.00 97.81 89 ARG A C 1
ATOM 685 O O . ARG A 1 89 ? -2.555 -3.699 8.530 1.00 97.81 89 ARG A O 1
ATOM 692 N N . ASP A 1 90 ? -1.134 -5.394 8.180 1.00 97.88 90 ASP A N 1
ATOM 693 C CA . ASP A 1 90 ? -1.582 -6.171 9.335 1.00 97.88 90 ASP A CA 1
ATOM 694 C C . ASP A 1 90 ? -1.246 -5.442 10.655 1.00 97.88 90 ASP A C 1
ATOM 696 O O . ASP A 1 90 ? -2.079 -5.387 11.563 1.00 97.88 90 ASP A O 1
ATOM 700 N N . LEU A 1 91 ? -0.094 -4.763 10.738 1.00 98.19 91 LEU A N 1
ATOM 701 C CA . LEU A 1 91 ? 0.243 -3.877 11.864 1.00 98.19 91 LEU A CA 1
ATOM 702 C C . LEU A 1 91 ? -0.701 -2.667 11.968 1.00 98.19 91 LEU A C 1
ATOM 704 O O . LEU A 1 91 ? -1.140 -2.319 13.067 1.00 98.19 91 LEU A O 1
ATOM 708 N N . VAL A 1 92 ? -1.050 -2.031 10.843 1.00 97.06 92 VAL A N 1
ATOM 709 C CA . VAL A 1 92 ? -2.027 -0.925 10.812 1.00 97.06 92 VAL A CA 1
ATOM 710 C C . VAL A 1 92 ? -3.403 -1.403 11.283 1.00 97.06 92 VAL A C 1
ATOM 712 O O . VAL A 1 92 ? -4.063 -0.718 12.069 1.00 97.06 92 VAL A O 1
ATOM 715 N N . THR A 1 93 ? -3.802 -2.602 10.857 1.00 97.12 93 THR A N 1
ATOM 716 C CA . THR A 1 93 ? -5.050 -3.257 11.268 1.00 97.12 93 THR A CA 1
ATOM 717 C C . THR A 1 93 ? -5.065 -3.484 12.778 1.00 97.12 93 THR A C 1
ATOM 719 O O . THR A 1 93 ? -6.019 -3.101 13.455 1.00 97.12 93 THR A O 1
ATOM 722 N N . LEU A 1 94 ? -3.974 -4.025 13.329 1.00 96.69 94 LEU A N 1
ATOM 723 C CA . LEU A 1 94 ? -3.819 -4.266 14.763 1.00 96.69 94 LEU A CA 1
ATOM 724 C C . LEU A 1 94 ? -3.862 -2.969 15.586 1.00 96.69 94 LEU A C 1
ATOM 726 O O . LEU A 1 94 ? -4.442 -2.946 16.669 1.00 96.69 94 LEU A O 1
ATOM 730 N N . ALA A 1 95 ? -3.286 -1.878 15.071 1.00 95.00 95 ALA A N 1
ATOM 731 C CA . ALA A 1 95 ? -3.339 -0.570 15.724 1.00 95.00 95 ALA A CA 1
ATOM 732 C C . ALA A 1 95 ? -4.767 0.004 15.796 1.00 95.00 95 ALA A C 1
ATOM 734 O O . ALA A 1 95 ? -5.039 0.888 16.611 1.00 95.00 95 ALA A O 1
ATOM 735 N N . GLY A 1 96 ? -5.678 -0.471 14.940 1.00 94.50 96 GLY A N 1
ATOM 736 C CA . GLY A 1 96 ? -7.118 -0.255 15.056 1.00 94.50 96 GLY A CA 1
ATOM 737 C C . GLY A 1 96 ? -7.605 1.165 14.766 1.00 94.50 96 GLY A C 1
ATOM 738 O O . GLY A 1 96 ? -8.781 1.437 15.008 1.00 94.50 96 GLY A O 1
ATOM 739 N N . ARG A 1 97 ? -6.747 2.055 14.252 1.00 93.31 97 ARG A N 1
ATOM 740 C CA . ARG A 1 97 ? -7.085 3.462 13.950 1.00 93.31 97 ARG A CA 1
ATOM 741 C C . ARG A 1 97 ? -7.874 3.649 12.653 1.00 93.31 97 ARG A C 1
ATOM 743 O O . ARG A 1 97 ? -8.584 4.640 12.532 1.00 93.31 97 ARG A O 1
ATOM 750 N N . TYR A 1 98 ? -7.744 2.718 11.713 1.00 95.12 98 TYR A N 1
ATOM 751 C CA . TYR A 1 98 ? -8.351 2.792 10.386 1.00 95.12 98 TYR A CA 1
ATOM 752 C C . TYR A 1 98 ? -9.127 1.513 10.068 1.00 95.12 98 TYR A C 1
ATOM 754 O O . TYR A 1 98 ? -8.888 0.478 10.696 1.00 95.12 98 TYR A O 1
ATOM 762 N N . ASP A 1 99 ? -10.040 1.588 9.103 1.00 94.25 99 ASP A N 1
ATOM 763 C CA . ASP A 1 99 ? -10.595 0.401 8.449 1.00 94.25 99 ASP A CA 1
ATOM 764 C C . ASP A 1 99 ? -9.674 -0.025 7.299 1.00 94.25 99 ASP A C 1
ATOM 766 O O . ASP A 1 99 ? -9.412 0.757 6.388 1.00 94.25 99 ASP A O 1
ATOM 770 N N . THR A 1 100 ? -9.146 -1.244 7.362 1.00 95.31 100 THR A N 1
ATOM 771 C CA 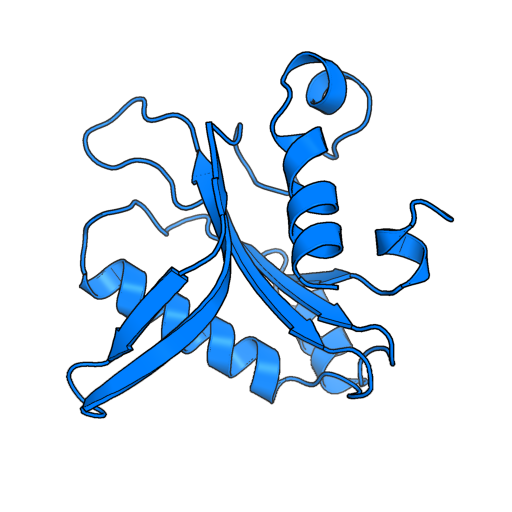. THR A 1 100 ? -8.163 -1.785 6.413 1.00 95.31 100 THR A CA 1
ATOM 772 C C . THR A 1 100 ? -8.731 -2.875 5.501 1.00 95.31 100 THR A C 1
ATOM 774 O O . THR A 1 100 ? -7.982 -3.473 4.728 1.00 95.31 100 THR A O 1
ATOM 777 N N . ALA A 1 101 ? -10.040 -3.153 5.565 1.00 90.62 101 ALA A N 1
ATOM 778 C CA . ALA A 1 101 ? -10.656 -4.273 4.848 1.00 90.62 101 ALA A CA 1
ATOM 779 C C . ALA A 1 101 ? -10.482 -4.202 3.319 1.00 90.62 101 ALA A C 1
ATOM 781 O O . ALA A 1 101 ? -10.408 -5.238 2.666 1.00 90.62 101 ALA A O 1
ATOM 782 N N . GLY A 1 102 ? -10.388 -2.991 2.761 1.00 89.94 102 GLY A N 1
ATOM 783 C CA . GLY A 1 102 ? -10.180 -2.748 1.330 1.00 89.94 102 GLY A CA 1
ATOM 784 C C . GLY A 1 102 ? -8.804 -2.186 0.966 1.00 89.94 102 GLY A C 1
ATOM 785 O O . GLY A 1 102 ? -8.663 -1.638 -0.125 1.00 89.94 102 GLY A O 1
ATOM 786 N N . THR A 1 103 ? -7.808 -2.249 1.861 1.00 94.88 103 THR A N 1
ATOM 787 C CA . THR A 1 103 ? -6.503 -1.611 1.620 1.00 94.88 103 THR A CA 1
ATOM 788 C C . THR A 1 103 ? -5.770 -2.239 0.436 1.00 94.88 103 THR A C 1
ATOM 790 O O . THR A 1 103 ? -5.391 -3.411 0.477 1.00 94.88 103 THR A O 1
ATOM 793 N N . LYS A 1 104 ? -5.457 -1.414 -0.564 1.00 95.00 104 LYS A N 1
ATOM 794 C CA . LYS A 1 104 ? -4.580 -1.759 -1.685 1.00 95.00 104 LYS A CA 1
ATOM 795 C C . LYS A 1 104 ? -3.108 -1.708 -1.299 1.00 95.00 104 LYS A C 1
ATOM 797 O O . LYS A 1 104 ? -2.679 -0.801 -0.586 1.00 95.00 104 LYS A O 1
ATOM 802 N N . LEU A 1 105 ? -2.322 -2.646 -1.816 1.00 96.50 105 LEU A N 1
ATOM 803 C CA . LEU A 1 105 ? -0.868 -2.672 -1.683 1.00 96.50 105 LEU A CA 1
ATOM 804 C C . LEU A 1 105 ? -0.238 -2.265 -3.014 1.00 96.50 105 LEU A C 1
ATOM 806 O O . LEU A 1 105 ? -0.432 -2.938 -4.026 1.00 96.50 105 LEU A O 1
ATOM 810 N N . ILE A 1 106 ? 0.503 -1.161 -3.017 1.00 95.00 106 ILE A N 1
ATOM 811 C CA . ILE A 1 106 ? 1.040 -0.564 -4.240 1.00 95.00 106 ILE A CA 1
ATOM 812 C C . ILE A 1 106 ? 2.564 -0.580 -4.193 1.00 95.00 106 ILE A C 1
ATOM 814 O O . ILE A 1 106 ? 3.185 0.027 -3.322 1.00 95.00 106 ILE A O 1
ATOM 818 N N . CYS A 1 107 ? 3.176 -1.258 -5.153 1.00 95.50 107 CYS A N 1
ATOM 819 C CA . CYS A 1 107 ? 4.618 -1.236 -5.342 1.00 95.50 107 CYS A CA 1
ATOM 820 C C . CYS A 1 107 ? 4.950 -0.320 -6.518 1.00 95.50 107 CYS A C 1
ATOM 822 O O . CYS A 1 107 ? 4.461 -0.546 -7.624 1.00 95.50 107 CYS A O 1
ATOM 824 N N . PHE A 1 108 ? 5.798 0.680 -6.290 1.00 93.75 108 PHE A N 1
ATOM 825 C CA . PHE A 1 108 ? 6.316 1.560 -7.333 1.00 93.75 108 PHE A CA 1
ATOM 826 C C . PHE A 1 108 ? 7.769 1.196 -7.627 1.00 93.75 108 PHE A C 1
ATOM 828 O O . PHE A 1 108 ? 8.606 1.267 -6.725 1.00 93.75 108 PHE A O 1
ATOM 835 N N . SER A 1 109 ? 8.094 0.844 -8.873 1.00 93.50 109 SER A N 1
ATOM 836 C CA . SER A 1 109 ? 9.484 0.564 -9.249 1.00 93.50 109 SER A CA 1
ATOM 837 C C . SER A 1 109 ? 9.923 1.287 -10.516 1.00 93.50 109 SER A C 1
ATOM 839 O O . SER A 1 109 ? 9.302 1.168 -11.570 1.00 93.50 109 SER A O 1
ATOM 841 N N . GLY A 1 110 ? 11.059 1.982 -10.415 1.00 89.94 110 GLY A N 1
ATOM 842 C CA . GLY A 1 110 ? 11.785 2.535 -11.558 1.00 89.94 110 GLY A CA 1
ATOM 843 C C . GLY A 1 110 ? 12.573 1.488 -12.351 1.00 89.94 110 GLY A C 1
ATOM 844 O O . GLY A 1 110 ? 12.822 1.691 -13.535 1.00 89.94 110 GLY A O 1
ATOM 845 N N . ALA A 1 111 ? 12.921 0.357 -11.728 1.00 93.38 111 ALA A N 1
ATOM 846 C CA . ALA A 1 111 ? 13.656 -0.741 -12.361 1.00 93.38 111 ALA A CA 1
ATOM 847 C C . ALA A 1 111 ? 12.750 -1.918 -12.779 1.00 93.38 111 ALA A C 1
ATOM 849 O O . ALA A 1 111 ? 13.218 -2.853 -13.426 1.00 93.38 111 ALA A O 1
ATOM 850 N N . GLY A 1 112 ? 11.461 -1.873 -12.429 1.00 95.00 112 GLY A N 1
ATOM 851 C CA . GLY A 1 112 ? 10.455 -2.872 -12.786 1.00 95.00 112 GLY A CA 1
ATOM 852 C C . GLY A 1 112 ? 10.226 -3.950 -11.723 1.00 95.00 112 GLY A C 1
ATOM 853 O O . GLY A 1 112 ? 10.588 -3.811 -10.551 1.00 95.00 112 GLY A O 1
ATOM 854 N N . PHE A 1 113 ? 9.586 -5.040 -12.143 1.00 97.44 113 PHE A N 1
ATOM 855 C CA . PHE A 1 113 ? 9.112 -6.113 -11.271 1.00 97.44 113 PHE A CA 1
ATOM 856 C C . PHE A 1 113 ? 9.531 -7.478 -11.811 1.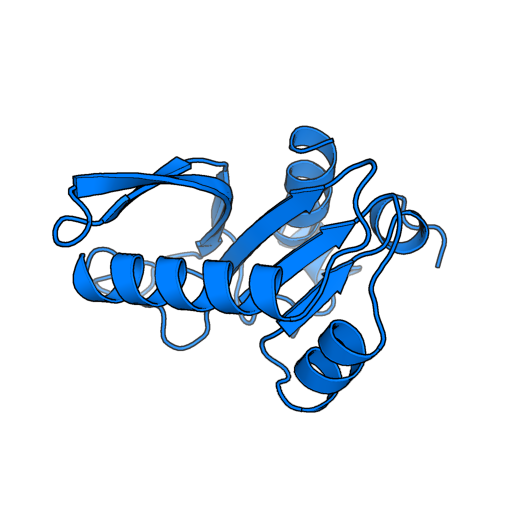00 97.44 113 PHE A C 1
ATOM 858 O O . PHE A 1 113 ? 9.648 -7.668 -13.018 1.00 97.44 113 PHE A O 1
ATOM 865 N N . ASN A 1 114 ? 9.756 -8.441 -10.919 1.00 97.81 114 ASN A N 1
ATOM 866 C CA . ASN A 1 114 ? 10.036 -9.816 -11.326 1.00 97.81 114 ASN A CA 1
ATOM 867 C C . ASN A 1 114 ? 8.756 -10.647 -11.515 1.00 97.81 114 ASN A C 1
ATOM 869 O O . ASN A 1 114 ? 7.678 -10.284 -11.040 1.00 97.81 114 ASN A O 1
ATOM 873 N N . ASP A 1 115 ? 8.895 -11.819 -12.138 1.00 98.12 115 ASP A N 1
ATOM 874 C CA . ASP A 1 115 ? 7.776 -12.726 -12.436 1.00 98.12 115 ASP A CA 1
ATOM 875 C C . ASP A 1 115 ? 6.961 -13.109 -11.200 1.00 98.12 115 ASP A C 1
ATOM 877 O O . ASP A 1 115 ? 5.746 -13.278 -11.278 1.00 98.12 115 ASP A O 1
ATOM 881 N N . LYS A 1 116 ? 7.608 -13.220 -10.033 1.00 97.94 116 LYS A N 1
ATOM 882 C CA . LYS A 1 116 ? 6.906 -13.533 -8.784 1.00 97.94 116 LYS A CA 1
ATOM 883 C C . LYS A 1 116 ? 6.006 -12.381 -8.352 1.00 97.94 116 LYS A C 1
ATOM 885 O O . LY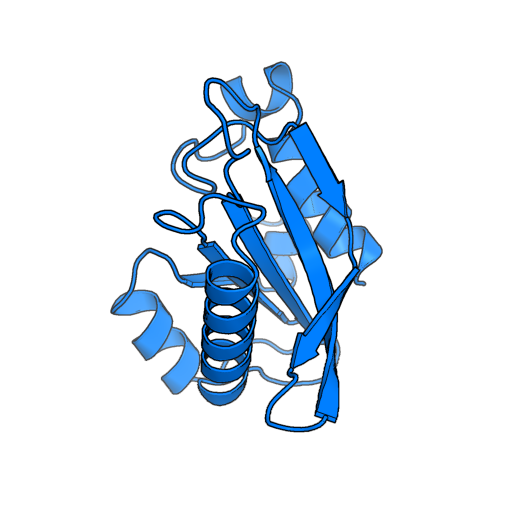S A 1 116 ? 4.890 -12.641 -7.931 1.00 97.94 116 LYS A O 1
ATOM 890 N N . ALA A 1 117 ? 6.456 -11.130 -8.464 1.00 97.56 117 ALA A N 1
ATOM 891 C CA . ALA A 1 117 ? 5.598 -9.978 -8.194 1.00 97.56 117 ALA A CA 1
ATOM 892 C C . ALA A 1 117 ? 4.408 -9.940 -9.161 1.00 97.56 117 ALA A C 1
ATOM 894 O O . ALA A 1 117 ? 3.276 -9.779 -8.707 1.00 97.56 117 ALA A O 1
ATOM 895 N N . HIS A 1 118 ? 4.640 -10.161 -10.460 1.00 98.00 118 HIS A N 1
ATOM 896 C CA . HIS A 1 118 ? 3.564 -10.219 -11.453 1.00 98.00 118 HIS A CA 1
ATOM 897 C C . HIS A 1 118 ? 2.561 -11.340 -11.167 1.00 98.00 118 HIS A C 1
ATOM 899 O O . HIS A 1 118 ? 1.358 -11.096 -11.185 1.00 98.00 118 HIS A O 1
ATOM 905 N N . ALA A 1 119 ? 3.035 -12.545 -10.842 1.00 97.88 119 ALA A N 1
ATOM 906 C CA . ALA A 1 119 ? 2.170 -13.663 -10.478 1.00 97.88 119 ALA A CA 1
ATOM 907 C C . ALA A 1 119 ? 1.338 -13.355 -9.224 1.00 97.88 119 ALA A C 1
ATOM 909 O O . ALA A 1 119 ? 0.136 -13.616 -9.208 1.00 97.88 119 ALA A O 1
ATOM 910 N N . THR A 1 120 ? 1.946 -12.753 -8.195 1.00 97.62 120 THR A N 1
ATOM 911 C CA . THR A 1 120 ? 1.227 -12.353 -6.980 1.00 97.62 120 THR A CA 1
ATOM 912 C C . THR A 1 120 ? 0.173 -11.283 -7.274 1.00 97.62 120 THR A C 1
ATOM 914 O O . THR A 1 120 ? -0.945 -11.396 -6.782 1.00 97.62 120 THR A O 1
ATOM 917 N N . ALA A 1 121 ? 0.490 -10.277 -8.094 1.00 95.12 121 ALA A N 1
ATOM 918 C CA . ALA A 1 121 ? -0.456 -9.227 -8.475 1.00 95.12 121 ALA A CA 1
ATOM 919 C C . ALA A 1 121 ? -1.600 -9.742 -9.366 1.00 95.12 121 ALA A C 1
ATOM 921 O O . ALA A 1 121 ? -2.728 -9.275 -9.258 1.00 95.12 121 ALA A O 1
ATOM 922 N N . ALA A 1 122 ? -1.337 -10.732 -10.221 1.00 96.12 122 ALA A N 1
ATOM 923 C CA . ALA A 1 122 ? -2.373 -11.379 -11.024 1.00 96.12 122 ALA A CA 1
ATOM 924 C C . ALA A 1 122 ? -3.332 -12.231 -10.173 1.00 96.12 122 ALA A C 1
ATOM 926 O O . ALA A 1 122 ? -4.504 -12.367 -10.517 1.00 96.12 122 ALA A O 1
ATOM 927 N N . ALA A 1 123 ? -2.840 -12.807 -9.073 1.00 97.06 123 ALA A N 1
ATOM 928 C CA . ALA A 1 123 ? -3.632 -13.645 -8.175 1.00 97.06 123 ALA A CA 1
ATOM 929 C C . ALA A 1 123 ? -4.452 -12.847 -7.146 1.00 97.06 123 ALA A C 1
ATOM 931 O O . ALA A 1 123 ? -5.395 -13.389 -6.572 1.00 97.06 123 ALA A O 1
ATOM 932 N N . ASP A 1 124 ? -4.093 -11.587 -6.894 1.00 95.25 124 ASP A N 1
ATOM 933 C CA . ASP A 1 124 ? -4.697 -10.754 -5.857 1.00 95.25 124 ASP A CA 1
ATOM 934 C C . ASP A 1 124 ? -4.980 -9.338 -6.399 1.00 95.25 124 ASP A C 1
ATOM 936 O O . ASP A 1 124 ? -4.051 -8.543 -6.582 1.00 95.25 124 ASP A O 1
ATOM 940 N N . PRO A 1 125 ? -6.258 -8.986 -6.642 1.00 91.12 125 PRO A N 1
ATOM 941 C CA . PRO A 1 125 ? -6.634 -7.700 -7.223 1.00 91.12 125 PRO A CA 1
ATOM 942 C C . PRO A 1 125 ? -6.386 -6.509 -6.287 1.00 91.12 125 PRO A C 1
ATOM 944 O O . PRO A 1 125 ? -6.556 -5.359 -6.713 1.00 91.12 125 PRO A O 1
ATOM 947 N N . ASP A 1 126 ? -6.019 -6.745 -5.025 1.00 93.56 126 ASP A N 1
ATOM 948 C CA . ASP A 1 126 ? -5.645 -5.689 -4.090 1.00 93.56 126 ASP A CA 1
ATOM 949 C C . ASP A 1 126 ? -4.172 -5.294 -4.191 1.00 93.56 126 ASP A C 1
ATOM 951 O O . ASP A 1 126 ? -3.757 -4.314 -3.576 1.00 93.56 126 ASP A O 1
ATOM 955 N N . ILE A 1 127 ? -3.397 -5.980 -5.033 1.00 95.44 127 ILE A N 1
ATOM 956 C CA . ILE A 1 127 ? -2.018 -5.614 -5.340 1.00 95.44 127 ILE A CA 1
ATOM 957 C C . ILE A 1 127 ? -1.947 -4.867 -6.672 1.00 95.44 127 ILE A C 1
ATOM 959 O O . ILE A 1 127 ? -2.555 -5.247 -7.678 1.00 95.44 127 ILE A O 1
ATOM 963 N N . ARG A 1 128 ? -1.162 -3.789 -6.684 1.00 93.19 128 ARG A N 1
ATOM 964 C CA . ARG A 1 128 ? -0.846 -3.005 -7.879 1.00 93.19 128 ARG A CA 1
ATOM 965 C C . ARG A 1 128 ? 0.658 -2.826 -8.017 1.00 93.19 128 ARG A C 1
ATOM 967 O O . ARG A 1 128 ? 1.349 -2.488 -7.058 1.00 93.19 128 ARG A O 1
ATOM 974 N N . LEU A 1 129 ? 1.145 -3.049 -9.231 1.00 93.81 129 LEU A N 1
ATOM 975 C CA . LEU A 1 129 ? 2.528 -2.814 -9.624 1.00 93.81 129 LEU A CA 1
ATOM 976 C C . LEU A 1 129 ? 2.529 -1.621 -10.573 1.00 93.81 129 LEU A C 1
ATOM 978 O O . LEU A 1 129 ? 1.899 -1.683 -11.625 1.00 93.81 129 LEU A O 1
ATOM 982 N N . ILE A 1 130 ? 3.185 -0.538 -10.174 1.00 90.50 130 ILE A N 1
ATOM 983 C CA . ILE A 1 130 ? 3.252 0.707 -10.935 1.00 90.50 130 ILE A CA 1
ATOM 984 C C . ILE A 1 130 ? 4.696 0.892 -11.385 1.00 90.50 130 ILE A C 1
ATOM 986 O O . ILE A 1 130 ? 5.594 1.133 -10.574 1.00 90.50 130 ILE A O 1
ATOM 990 N N . ASP A 1 131 ? 4.929 0.719 -12.681 1.00 88.31 131 ASP A N 1
ATOM 991 C CA . ASP A 1 131 ? 6.232 0.961 -13.287 1.00 88.31 131 ASP A CA 1
ATOM 992 C C . ASP A 1 131 ? 6.434 2.447 -13.614 1.00 88.31 131 ASP A C 1
ATOM 994 O O . ASP A 1 131 ? 5.558 3.293 -13.408 1.00 88.31 131 ASP A O 1
ATOM 998 N N . LEU A 1 132 ? 7.620 2.776 -14.124 1.00 82.44 132 LEU A N 1
ATOM 999 C CA . LEU A 1 132 ? 7.987 4.148 -14.454 1.00 82.44 132 LEU A CA 1
ATOM 1000 C C . LEU A 1 132 ? 7.093 4.763 -15.544 1.00 82.44 132 LEU A C 1
ATOM 1002 O O . LEU A 1 132 ? 6.742 5.938 -15.449 1.00 82.44 132 LEU A O 1
ATOM 1006 N N . ALA A 1 133 ? 6.708 3.979 -16.555 1.00 80.38 133 ALA A N 1
ATOM 1007 C CA . ALA A 1 133 ? 5.859 4.450 -17.649 1.00 80.38 133 ALA A CA 1
ATOM 1008 C C . ALA A 1 133 ? 4.459 4.819 -17.136 1.00 80.38 133 ALA A C 1
ATOM 1010 O O . ALA A 1 133 ? 3.951 5.902 -17.429 1.00 80.38 133 ALA A O 1
ATOM 1011 N N . THR A 1 134 ? 3.881 3.964 -16.292 1.00 81.19 134 THR A N 1
ATOM 1012 C CA . THR A 1 134 ? 2.589 4.199 -15.636 1.00 81.19 134 THR A CA 1
ATOM 1013 C C . THR A 1 134 ? 2.658 5.390 -14.680 1.00 81.19 134 THR A C 1
ATOM 1015 O O . THR A 1 134 ? 1.738 6.206 -14.634 1.00 81.19 134 THR A O 1
ATOM 1018 N N . LEU A 1 135 ? 3.762 5.530 -13.938 1.00 72.62 135 LEU A N 1
ATOM 1019 C CA . LEU A 1 135 ? 3.963 6.629 -12.993 1.00 72.62 135 LEU A CA 1
ATOM 1020 C C . LEU A 1 135 ? 3.972 8.002 -13.686 1.00 72.62 135 LEU A C 1
ATOM 1022 O O . LEU A 1 135 ? 3.470 8.972 -13.124 1.00 72.62 135 LEU A O 1
ATOM 1026 N N . TYR A 1 136 ? 4.518 8.079 -14.901 1.00 73.44 136 TYR A N 1
ATOM 1027 C CA . TYR A 1 136 ? 4.570 9.308 -15.698 1.00 73.44 136 TYR A CA 1
ATOM 1028 C C . TYR A 1 136 ? 3.410 9.465 -16.692 1.00 73.44 136 TYR A C 1
ATOM 1030 O O . TYR A 1 136 ? 3.444 10.382 -17.511 1.00 73.44 136 TYR A O 1
ATOM 1038 N N . GLY A 1 137 ? 2.387 8.605 -16.629 1.00 66.69 137 GLY A N 1
ATOM 1039 C CA . GLY A 1 137 ? 1.216 8.696 -17.507 1.00 66.69 137 GLY A CA 1
ATOM 1040 C C . GLY A 1 137 ? 1.542 8.462 -18.984 1.00 66.69 137 GLY A C 1
ATOM 1041 O O . GLY A 1 137 ? 0.934 9.075 -19.854 1.00 66.69 137 GLY A O 1
ATOM 1042 N N . GLN A 1 138 ? 2.535 7.618 -19.277 1.00 64.06 138 GLN A N 1
ATOM 1043 C CA . GLN A 1 138 ? 2.967 7.299 -20.642 1.00 64.06 138 GLN A CA 1
ATOM 1044 C C . GLN A 1 138 ? 2.193 6.118 -21.260 1.00 64.06 138 GLN A C 1
ATOM 1046 O O . GLN A 1 138 ? 2.713 5.459 -22.162 1.00 64.06 138 GLN A O 1
ATOM 1051 N N . VAL A 1 139 ? 0.976 5.847 -20.778 1.00 50.44 139 VAL A N 1
ATOM 1052 C CA . VAL A 1 139 ? 0.093 4.756 -21.228 1.00 50.44 139 VAL A CA 1
ATOM 1053 C C . VAL A 1 139 ? -1.279 5.272 -21.626 1.00 50.44 139 VAL A C 1
ATOM 1055 O O . VAL A 1 139 ? -1.802 6.157 -20.915 1.00 50.44 139 VAL A O 1
#

Secondary structure (DSSP, 8-state):
-HHHHHHHHTGGGSHHHHTTTS-TTTTSS-EEEEEEEEEEETTTTEEEEEEEEEEE--SSSS-BEEEEEEEESS--B-HHHHHHHHHHHHHHHHHTSSB-TT-EEEEEESS-B-HHHHHHHHH-TTEEEEEHHHHTT--

Radius of gyration: 14.39 Å; chains: 1; bounding box: 36×30×40 Å

Sequence (139 aa):
MEQVCRDWALPHADPDWALHHADPELLRGLPARVGQGVVHDPKARTGHEVDVAVIGIAEGTKPPFLALGEAKWNDVMGAAHIDRLRHIRDLVTLAGRYDTAGTKLICFSGAGFNDKAHATAAADPDIRLIDLATLYGQV